Protein AF-A0A1F8ZXM0-F1 (afdb_monomer_lite)

Sequence (71 aa):
MGKPREKEERVNLDGMKTIIDQLEQLLIELKGLGGEMPVIEKNVKAMMSFIHVLKFGVSDVAEVAKSENFS

pLDDT: mean 85.94, std 16.29, range [43.88, 98.25]

Structure (mmCIF, N/CA/C/O backbone):
data_AF-A0A1F8ZXM0-F1
#
_entry.id   AF-A0A1F8ZXM0-F1
#
loop_
_atom_site.group_PDB
_atom_site.id
_atom_site.type_symbol
_atom_site.label_atom_id
_atom_site.label_alt_id
_atom_site.label_comp_id
_atom_site.label_asym_id
_atom_site.label_entity_id
_atom_site.label_seq_id
_atom_site.pdbx_PDB_ins_code
_atom_site.Cartn_x
_atom_site.Cartn_y
_atom_site.Cartn_z
_atom_site.occupancy
_atom_site.B_iso_or_equiv
_atom_site.auth_seq_id
_atom_site.auth_comp_id
_atom_site.auth_asym_id
_atom_site.auth_atom_id
_atom_site.pdbx_PDB_model_num
ATOM 1 N N . MET A 1 1 ? 3.411 1.945 -46.944 1.00 43.88 1 MET A N 1
ATOM 2 C CA . MET A 1 1 ? 2.493 1.916 -45.785 1.00 43.88 1 MET A CA 1
ATOM 3 C C . MET A 1 1 ? 3.242 1.283 -44.624 1.00 43.88 1 MET A C 1
ATOM 5 O O . MET A 1 1 ? 3.518 0.092 -44.678 1.00 43.88 1 MET A O 1
ATOM 9 N N . GLY A 1 2 ? 3.692 2.078 -43.652 1.00 52.75 2 GLY A N 1
ATOM 10 C CA . GLY A 1 2 ? 4.364 1.547 -42.463 1.00 52.75 2 GLY A CA 1
ATOM 11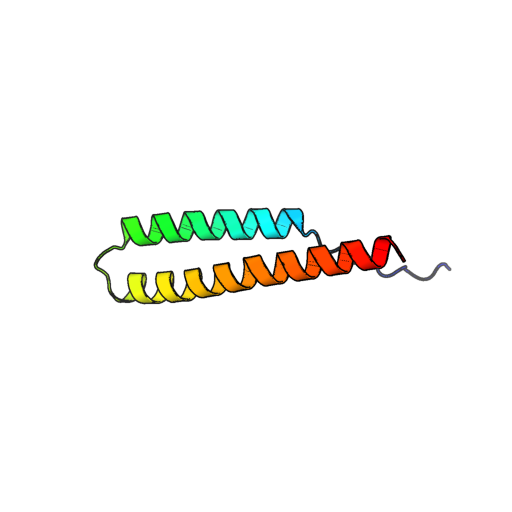 C C . GLY A 1 2 ? 3.322 1.001 -41.492 1.00 52.75 2 GLY A C 1
ATOM 12 O O . GLY A 1 2 ? 2.355 1.702 -41.204 1.00 52.75 2 GLY A O 1
ATOM 13 N N . LYS A 1 3 ? 3.492 -0.240 -41.020 1.00 54.25 3 LYS A N 1
ATOM 14 C CA . LYS A 1 3 ? 2.678 -0.793 -39.927 1.00 54.25 3 LYS A CA 1
ATOM 15 C C . LYS A 1 3 ? 2.691 0.184 -38.737 1.00 54.25 3 LYS A C 1
ATOM 17 O O . LYS A 1 3 ? 3.765 0.715 -38.432 1.00 54.25 3 LYS A O 1
ATOM 22 N N . PRO A 1 4 ? 1.559 0.404 -38.044 1.00 49.78 4 PRO A N 1
ATOM 23 C CA . PRO A 1 4 ? 1.596 1.089 -36.766 1.00 49.78 4 PRO A CA 1
ATOM 24 C C . PRO A 1 4 ? 2.391 0.196 -35.814 1.00 49.78 4 PRO A C 1
ATOM 26 O O . PRO A 1 4 ? 2.010 -0.945 -35.569 1.00 49.78 4 PRO A O 1
ATOM 29 N N . ARG A 1 5 ? 3.540 0.687 -35.343 1.00 54.81 5 ARG A N 1
ATOM 30 C CA . ARG A 1 5 ? 4.217 0.079 -34.200 1.00 54.81 5 ARG A CA 1
ATOM 31 C C . ARG A 1 5 ? 3.273 0.271 -33.022 1.00 54.81 5 ARG A C 1
ATOM 33 O O . ARG A 1 5 ? 2.978 1.415 -32.672 1.00 54.81 5 ARG A O 1
ATOM 40 N N . GLU A 1 6 ? 2.755 -0.830 -32.494 1.00 52.44 6 GLU A N 1
ATOM 41 C CA . GLU A 1 6 ? 2.136 -0.874 -31.175 1.00 52.44 6 GLU A CA 1
ATOM 42 C C . GLU A 1 6 ? 3.073 -0.104 -30.241 1.00 52.44 6 GLU A C 1
ATOM 44 O O . GLU A 1 6 ? 4.262 -0.411 -30.147 1.00 52.44 6 GLU A O 1
ATOM 49 N N . LYS A 1 7 ? 2.594 1.010 -29.679 1.00 51.31 7 LYS A N 1
ATOM 50 C CA . LYS A 1 7 ? 3.355 1.725 -28.661 1.00 51.31 7 LYS A CA 1
ATOM 51 C C . LYS A 1 7 ? 3.470 0.746 -27.503 1.00 51.31 7 LYS A C 1
ATOM 53 O O . LYS A 1 7 ? 2.475 0.527 -26.826 1.00 51.31 7 LYS A O 1
ATOM 58 N N . GLU A 1 8 ? 4.641 0.146 -27.313 1.00 52.38 8 GLU A N 1
ATOM 59 C CA . GLU A 1 8 ? 4.980 -0.520 -26.059 1.00 52.38 8 GLU A CA 1
ATOM 60 C C . GLU A 1 8 ? 4.653 0.468 -24.936 1.00 52.38 8 GLU A C 1
ATOM 62 O O . GLU A 1 8 ? 5.295 1.518 -24.811 1.00 52.38 8 GLU A O 1
ATOM 67 N N . GLU A 1 9 ? 3.599 0.186 -24.170 1.00 57.16 9 GLU A N 1
ATOM 68 C CA . GLU A 1 9 ? 3.344 0.877 -22.917 1.00 57.16 9 GLU A CA 1
ATOM 69 C C . GLU A 1 9 ? 4.520 0.557 -22.004 1.00 57.16 9 GLU A C 1
ATOM 71 O O . GLU A 1 9 ? 4.575 -0.478 -21.344 1.00 57.16 9 GLU A O 1
ATOM 76 N N . ARG A 1 10 ? 5.522 1.437 -22.008 1.00 65.38 10 ARG A N 1
ATOM 77 C CA . ARG A 1 10 ? 6.604 1.366 -21.036 1.00 65.38 10 ARG A CA 1
ATOM 78 C C . ARG A 1 10 ? 5.975 1.512 -19.660 1.00 65.38 10 ARG A C 1
ATOM 80 O O . ARG A 1 10 ? 5.375 2.544 -19.359 1.00 65.38 10 ARG A O 1
ATOM 87 N N . VAL A 1 11 ? 6.115 0.477 -18.840 1.00 72.06 11 VAL A N 1
ATOM 88 C CA . VAL A 1 11 ? 5.624 0.477 -17.463 1.00 72.06 11 VAL A CA 1
ATOM 89 C C . VAL A 1 11 ? 6.307 1.621 -16.707 1.00 72.06 11 VAL A C 1
ATOM 91 O O . VAL A 1 11 ? 7.522 1.617 -16.512 1.00 72.06 11 VAL A O 1
ATOM 94 N N . ASN A 1 12 ? 5.533 2.628 -16.295 1.00 86.50 12 ASN A N 1
ATOM 95 C CA . ASN A 1 12 ? 6.033 3.755 -15.507 1.00 86.50 12 ASN A CA 1
ATOM 96 C C . ASN A 1 12 ? 6.109 3.372 -14.020 1.00 86.50 12 ASN A C 1
ATOM 98 O O . ASN A 1 12 ? 5.222 3.701 -13.230 1.00 86.50 12 ASN A O 1
ATOM 102 N N . LEU A 1 13 ? 7.176 2.665 -13.645 1.00 89.31 13 LEU A N 1
ATOM 103 C CA . LEU A 1 13 ? 7.363 2.138 -12.290 1.00 89.31 13 LEU A CA 1
ATOM 104 C C . LEU A 1 13 ? 7.488 3.234 -11.224 1.00 89.31 13 LEU A C 1
ATOM 106 O O . LEU A 1 13 ? 6.972 3.070 -10.121 1.00 89.31 13 LEU A O 1
ATOM 110 N N . ASP A 1 14 ? 8.117 4.366 -11.539 1.00 89.06 14 ASP A N 1
ATOM 111 C CA . ASP A 1 14 ? 8.273 5.474 -10.586 1.00 89.06 14 ASP A CA 1
ATOM 112 C C . ASP A 1 14 ? 6.945 6.204 -10.342 1.00 89.06 14 ASP A C 1
ATOM 114 O O . ASP A 1 14 ? 6.627 6.578 -9.208 1.00 89.06 14 ASP A O 1
ATOM 118 N N . GLY A 1 15 ? 6.119 6.330 -11.386 1.00 92.75 15 GLY A N 1
ATOM 119 C CA . GLY A 1 15 ? 4.744 6.802 -11.252 1.00 92.75 15 GLY A CA 1
ATOM 120 C C . GLY A 1 15 ? 3.907 5.870 -10.375 1.00 92.75 15 GLY A C 1
ATOM 121 O O . GLY A 1 15 ? 3.201 6.336 -9.484 1.00 92.75 15 GLY A O 1
ATOM 122 N N . MET A 1 16 ? 4.040 4.553 -10.560 1.00 93.50 16 MET A N 1
ATOM 123 C CA . MET A 1 16 ? 3.342 3.563 -9.731 1.00 93.50 16 MET A CA 1
ATOM 124 C C . MET A 1 16 ? 3.770 3.631 -8.262 1.00 93.50 16 MET A C 1
ATOM 126 O O . MET A 1 16 ? 2.901 3.651 -7.393 1.00 93.50 16 MET A O 1
ATOM 130 N N . LYS A 1 17 ? 5.075 3.727 -7.969 1.00 94.19 17 LYS A N 1
ATOM 131 C CA . LYS A 1 17 ? 5.579 3.904 -6.592 1.00 94.19 17 LYS A CA 1
ATOM 132 C C . LYS A 1 17 ? 4.983 5.143 -5.933 1.00 94.19 17 LYS A C 1
ATOM 134 O O . LYS A 1 17 ? 4.439 5.049 -4.840 1.00 94.19 17 LYS A O 1
ATOM 139 N N . THR A 1 18 ? 5.013 6.270 -6.644 1.00 95.81 18 THR A N 1
ATOM 140 C CA . THR A 1 18 ? 4.466 7.540 -6.152 1.00 95.81 18 THR A CA 1
ATOM 141 C C . THR A 1 18 ? 2.983 7.415 -5.796 1.00 95.81 18 THR A C 1
ATOM 143 O O . THR A 1 18 ? 2.563 7.863 -4.732 1.00 95.81 18 THR A O 1
ATOM 146 N N . ILE A 1 19 ? 2.187 6.773 -6.657 1.00 96.62 19 ILE A N 1
ATOM 147 C CA . ILE A 1 19 ? 0.754 6.557 -6.411 1.00 96.62 19 ILE A CA 1
ATOM 148 C C . ILE A 1 19 ? 0.535 5.644 -5.199 1.00 96.62 19 ILE A C 1
ATOM 150 O O . ILE A 1 19 ? -0.329 5.923 -4.372 1.00 96.62 19 ILE A O 1
ATOM 154 N N . ILE A 1 20 ? 1.313 4.566 -5.070 1.00 97.19 20 ILE A N 1
ATOM 155 C CA . ILE A 1 20 ? 1.212 3.639 -3.936 1.00 97.19 20 ILE A CA 1
ATOM 156 C C . ILE A 1 20 ? 1.516 4.357 -2.613 1.00 97.19 20 ILE A C 1
ATOM 158 O O . ILE A 1 20 ? 0.779 4.178 -1.643 1.00 97.19 20 ILE A O 1
ATOM 162 N N . ASP A 1 21 ? 2.549 5.200 -2.580 1.00 97.25 21 ASP A N 1
ATOM 163 C CA . ASP A 1 21 ? 2.909 5.972 -1.387 1.00 97.25 21 ASP A CA 1
ATOM 164 C C . ASP A 1 21 ? 1.834 7.014 -1.036 1.00 97.25 21 ASP A C 1
ATOM 166 O O . ASP A 1 21 ? 1.479 7.176 0.132 1.00 97.25 21 ASP A O 1
ATOM 170 N N . GLN A 1 22 ? 1.246 7.679 -2.037 1.00 98.06 22 GLN A N 1
ATOM 171 C CA . GLN A 1 22 ? 0.120 8.597 -1.826 1.00 98.06 22 GLN A CA 1
ATOM 172 C C . GLN A 1 22 ? -1.111 7.878 -1.261 1.00 98.06 22 GLN A C 1
ATOM 174 O O . GLN A 1 22 ? -1.741 8.380 -0.330 1.00 98.06 22 GLN A O 1
ATOM 179 N N . LEU A 1 23 ? -1.444 6.694 -1.784 1.00 98.00 23 LEU A N 1
ATOM 180 C CA . LEU A 1 23 ? -2.545 5.882 -1.262 1.00 98.00 23 LEU A CA 1
ATOM 181 C C . LEU A 1 23 ? -2.303 5.475 0.194 1.00 98.00 23 LEU A C 1
ATOM 183 O O . LEU A 1 23 ? -3.237 5.485 0.990 1.00 98.00 23 LEU A O 1
ATOM 187 N N . GLU A 1 24 ? -1.064 5.151 0.563 1.00 98.12 24 GLU A N 1
ATOM 188 C CA . GLU A 1 24 ? -0.724 4.789 1.940 1.00 98.12 24 GLU A CA 1
ATOM 189 C C . GLU A 1 24 ? -0.966 5.953 2.900 1.00 98.12 24 GLU A C 1
ATOM 191 O O . GLU A 1 24 ? -1.593 5.764 3.943 1.00 98.12 24 GLU A O 1
ATOM 196 N N . GLN A 1 25 ? -0.549 7.164 2.522 1.00 98.25 25 GLN A N 1
ATOM 197 C CA . GLN A 1 25 ? -0.805 8.361 3.324 1.00 98.25 25 GLN A CA 1
ATOM 198 C C . GLN A 1 25 ? -2.303 8.638 3.474 1.00 98.25 25 GLN A C 1
ATOM 200 O O . GLN A 1 25 ? -2.780 8.839 4.590 1.00 98.25 25 GLN A O 1
ATOM 205 N N . LEU A 1 26 ? -3.073 8.536 2.387 1.00 98.06 26 LEU A N 1
ATOM 206 C CA . LEU A 1 26 ? -4.527 8.715 2.438 1.00 98.06 26 LEU A CA 1
ATOM 207 C C . LEU A 1 26 ? -5.212 7.686 3.350 1.00 98.06 26 LEU A C 1
ATOM 209 O O . LEU A 1 26 ? -6.177 8.017 4.038 1.00 98.06 26 LEU A O 1
ATOM 213 N N . LEU A 1 27 ? -4.724 6.443 3.401 1.00 96.88 27 LEU A N 1
ATOM 214 C CA . LEU A 1 27 ? -5.254 5.433 4.323 1.00 96.88 27 LEU A CA 1
ATOM 215 C C . LEU A 1 27 ? -4.892 5.714 5.781 1.00 96.88 27 LEU A C 1
ATOM 217 O O . LEU A 1 27 ? -5.708 5.439 6.663 1.00 96.88 27 LEU A O 1
ATOM 221 N N . ILE A 1 28 ? -3.700 6.254 6.047 1.00 96.75 28 ILE A N 1
ATOM 222 C CA . ILE A 1 28 ? -3.299 6.697 7.388 1.00 96.75 28 ILE A CA 1
ATOM 223 C C . ILE A 1 28 ? -4.210 7.839 7.851 1.00 96.75 28 ILE A C 1
ATOM 225 O O . ILE A 1 28 ? -4.731 7.787 8.967 1.00 96.75 28 ILE A O 1
ATOM 229 N N . GLU A 1 29 ? -4.468 8.820 6.986 1.00 97.19 29 GLU A N 1
ATOM 230 C CA . GLU A 1 29 ? -5.397 9.919 7.262 1.00 97.19 29 GLU A CA 1
ATOM 231 C C . GLU A 1 29 ? -6.822 9.406 7.495 1.00 97.19 29 GLU A C 1
ATOM 233 O O . GLU A 1 29 ? -7.440 9.739 8.507 1.00 97.19 29 GLU A O 1
ATOM 238 N N . LEU A 1 30 ? -7.326 8.525 6.623 1.00 95.56 30 LEU A N 1
ATOM 239 C CA . LEU A 1 30 ? -8.653 7.918 6.765 1.00 95.56 30 LEU A CA 1
ATOM 240 C C . LEU A 1 30 ? -8.790 7.148 8.083 1.00 95.56 30 LEU A C 1
ATOM 242 O O . LEU A 1 30 ? -9.833 7.218 8.733 1.00 95.56 30 LEU A O 1
ATOM 246 N N . LYS A 1 31 ? -7.735 6.444 8.504 1.00 95.12 31 LYS A N 1
ATOM 247 C CA . LYS A 1 31 ? -7.693 5.763 9.801 1.00 95.12 31 LYS A CA 1
ATOM 248 C C . LYS A 1 31 ? -7.800 6.744 10.965 1.00 95.12 31 LYS A C 1
ATOM 250 O O . LYS A 1 31 ? -8.475 6.440 11.941 1.00 95.12 31 LYS A O 1
ATOM 255 N N . GLY A 1 32 ? -7.118 7.885 10.874 1.00 95.06 32 GLY A N 1
ATOM 256 C CA . GLY A 1 32 ? -7.154 8.928 11.897 1.00 95.06 32 GLY A CA 1
ATOM 257 C C . GLY A 1 32 ? -8.517 9.616 11.986 1.00 95.06 32 GLY A C 1
ATOM 258 O O . GLY A 1 32 ? -9.012 9.846 13.083 1.00 95.06 32 GLY A O 1
ATOM 259 N N . LEU A 1 33 ? -9.144 9.898 10.841 1.00 95.50 33 LEU A N 1
ATOM 260 C CA . LEU A 1 33 ? -10.451 10.561 10.766 1.00 95.50 33 LEU A CA 1
ATOM 261 C C . LEU A 1 33 ? -11.614 9.649 11.169 1.00 95.50 33 LEU A C 1
ATOM 263 O O . LEU A 1 33 ? -12.591 10.113 11.748 1.00 95.50 33 LEU A O 1
ATOM 267 N N . GLY A 1 34 ? -11.526 8.366 10.824 1.00 91.25 34 GLY A N 1
ATOM 268 C CA . GLY A 1 34 ? -12.579 7.374 11.026 1.00 91.25 34 GLY A CA 1
ATOM 269 C C . GLY A 1 34 ? -12.269 6.331 12.096 1.00 91.25 34 GLY A C 1
ATOM 270 O O . GLY A 1 34 ? -12.818 5.229 12.040 1.00 91.25 34 GLY A O 1
ATOM 271 N N . GLY A 1 35 ? -11.358 6.636 13.023 1.00 85.50 35 GLY A N 1
ATOM 272 C CA . GLY A 1 35 ? -11.035 5.757 14.145 1.00 85.50 35 GLY A CA 1
ATOM 273 C C . GLY A 1 35 ? -12.286 5.395 14.947 1.00 85.50 35 GLY A C 1
ATOM 274 O O . GLY A 1 35 ? -13.225 6.185 15.018 1.00 85.50 35 GLY A O 1
ATOM 275 N N . GLU A 1 36 ? -12.320 4.185 15.512 1.00 88.19 36 GLU A N 1
ATOM 276 C CA . GLU A 1 36 ? -13.454 3.648 16.283 1.00 88.19 36 GLU A CA 1
ATOM 277 C C . GLU A 1 36 ? -14.708 3.313 15.455 1.00 88.19 36 GLU A C 1
ATOM 279 O O . GLU A 1 36 ? -15.667 2.752 15.986 1.00 88.19 36 GLU A O 1
ATOM 284 N N . MET A 1 37 ? -14.707 3.569 14.139 1.00 96.56 37 MET A N 1
ATOM 285 C CA . MET A 1 37 ? -15.740 3.081 13.223 1.00 96.56 37 MET A CA 1
ATOM 286 C C . MET A 1 37 ? -15.321 1.715 12.649 1.00 96.56 37 MET A C 1
ATOM 288 O O . MET A 1 37 ? -14.461 1.666 11.762 1.00 96.56 37 MET A O 1
ATOM 292 N N . PRO A 1 38 ? -15.954 0.588 13.043 1.00 94.31 38 PRO A N 1
ATOM 293 C CA . PRO A 1 38 ? -15.467 -0.752 12.686 1.00 94.31 38 PRO A CA 1
ATOM 294 C C . PRO A 1 38 ? -15.374 -1.009 11.176 1.00 94.31 38 PRO A C 1
ATOM 296 O O . PRO A 1 38 ? -14.503 -1.744 10.706 1.00 94.31 38 PRO A O 1
ATOM 299 N N . VAL A 1 39 ? -16.269 -0.395 10.393 1.00 95.19 39 VAL A N 1
ATOM 300 C CA . VAL A 1 39 ? -16.256 -0.488 8.926 1.00 95.19 39 VAL A CA 1
ATOM 301 C C . VAL A 1 39 ? -15.026 0.190 8.320 1.00 95.19 39 VAL A C 1
ATOM 303 O O . VAL A 1 39 ? -14.430 -0.350 7.388 1.00 95.19 39 VAL A O 1
ATOM 306 N N . ILE A 1 40 ? -14.610 1.333 8.872 1.00 95.69 40 ILE A N 1
ATOM 307 C CA . ILE A 1 40 ? -13.430 2.062 8.408 1.00 95.69 40 ILE A CA 1
ATOM 308 C C . ILE A 1 40 ? -12.179 1.287 8.804 1.00 95.69 40 ILE A C 1
ATOM 310 O O . ILE A 1 40 ? -11.343 1.020 7.947 1.00 95.69 40 ILE A O 1
ATOM 314 N N . GLU A 1 41 ? -12.084 0.823 10.050 1.00 95.00 41 GLU A N 1
ATOM 315 C CA . GLU A 1 41 ? -10.930 0.051 10.522 1.00 95.00 41 GLU A CA 1
ATOM 316 C C . GLU A 1 41 ? -10.698 -1.222 9.702 1.00 95.00 41 GLU A C 1
ATOM 318 O O . GLU A 1 41 ? -9.567 -1.509 9.295 1.00 95.00 41 GLU A O 1
ATOM 323 N N . LYS A 1 42 ? -11.768 -1.975 9.409 1.00 95.94 42 LYS A N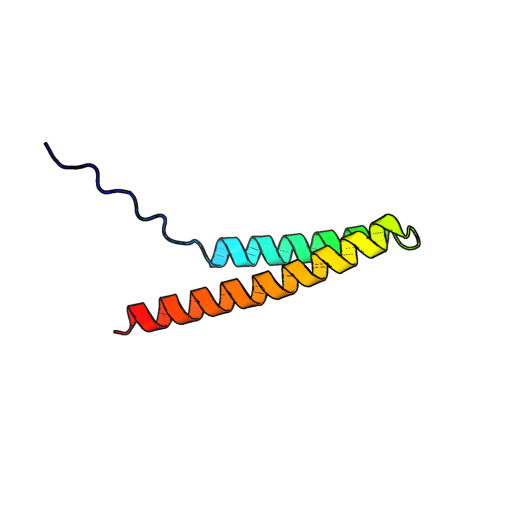 1
ATOM 324 C CA . LYS A 1 42 ? -11.682 -3.192 8.594 1.00 95.94 42 LYS A CA 1
ATOM 325 C C . LYS A 1 42 ? -11.212 -2.885 7.172 1.00 95.94 42 LYS A C 1
ATOM 327 O O . LYS A 1 42 ? -10.345 -3.593 6.656 1.00 95.94 42 LYS A O 1
ATOM 332 N N . ASN A 1 43 ? -11.764 -1.844 6.551 1.00 96.56 43 ASN A N 1
ATOM 333 C CA . ASN A 1 43 ? -11.428 -1.479 5.178 1.00 96.56 43 ASN A CA 1
ATOM 334 C C . ASN A 1 43 ? -10.009 -0.917 5.075 1.00 96.56 43 ASN A C 1
ATOM 336 O O . ASN A 1 43 ? -9.242 -1.381 4.236 1.00 96.56 43 ASN A O 1
ATOM 340 N N . VAL A 1 44 ? -9.623 -0.005 5.972 1.00 97.06 44 VAL A N 1
ATOM 341 C CA . VAL A 1 44 ? -8.254 0.521 6.056 1.00 97.06 44 VAL A CA 1
ATOM 342 C C . VAL A 1 44 ? -7.263 -0.622 6.242 1.00 97.06 44 VAL A C 1
ATOM 344 O O . VAL A 1 44 ? -6.269 -0.682 5.528 1.00 97.06 44 VAL A O 1
ATOM 347 N N . LYS A 1 45 ? -7.533 -1.574 7.145 1.00 95.94 45 LYS A N 1
ATOM 348 C CA . LYS A 1 45 ? -6.648 -2.729 7.352 1.00 95.94 45 LYS A CA 1
ATOM 349 C C . LYS A 1 45 ? -6.466 -3.550 6.073 1.00 95.94 45 LYS A C 1
ATOM 351 O O . LYS A 1 45 ? -5.334 -3.872 5.724 1.00 95.94 45 LYS A O 1
ATOM 356 N N . ALA A 1 46 ? -7.556 -3.871 5.376 1.00 97.56 46 ALA A N 1
ATOM 357 C CA . ALA A 1 46 ? -7.492 -4.623 4.124 1.00 97.56 46 ALA A CA 1
ATOM 358 C C . ALA A 1 46 ? -6.722 -3.859 3.035 1.00 97.56 46 ALA A C 1
ATOM 360 O O . ALA A 1 46 ? -5.864 -4.430 2.365 1.00 97.56 46 ALA A O 1
ATOM 361 N N . MET A 1 47 ? -6.980 -2.558 2.892 1.00 97.81 47 MET A N 1
ATOM 362 C CA . MET A 1 47 ? -6.303 -1.709 1.912 1.00 97.81 47 MET A CA 1
ATOM 363 C C . MET A 1 47 ? -4.808 -1.549 2.222 1.00 97.81 47 MET A C 1
ATOM 365 O O . MET A 1 47 ? -3.993 -1.647 1.310 1.00 97.81 47 MET A O 1
ATOM 369 N N . MET A 1 48 ? -4.422 -1.416 3.494 1.00 97.31 48 MET A N 1
ATOM 370 C CA . MET A 1 48 ? -3.012 -1.395 3.905 1.00 97.31 48 MET A CA 1
ATOM 371 C C . MET A 1 48 ? -2.297 -2.710 3.563 1.00 97.31 48 MET A C 1
ATOM 373 O O . MET A 1 48 ? -1.153 -2.690 3.111 1.00 97.31 48 MET A O 1
ATOM 377 N N . SER A 1 49 ? -2.968 -3.860 3.712 1.00 97.62 49 SER A N 1
ATOM 378 C CA . SER A 1 49 ? -2.421 -5.143 3.251 1.00 97.62 49 SER A CA 1
ATOM 379 C C . SER A 1 49 ? -2.224 -5.178 1.733 1.00 97.62 49 SER A C 1
ATOM 381 O O . SER A 1 49 ? -1.194 -5.664 1.272 1.00 97.62 49 SER A O 1
ATOM 383 N N . PHE A 1 50 ? -3.156 -4.630 0.948 1.00 97.56 50 PHE A N 1
ATOM 384 C CA . PHE A 1 50 ? -2.985 -4.533 -0.505 1.00 97.56 50 PHE A CA 1
ATOM 385 C C . PHE A 1 50 ? -1.832 -3.607 -0.901 1.00 97.56 50 PHE A C 1
ATOM 387 O O . PHE A 1 50 ? -1.040 -3.978 -1.762 1.00 97.56 50 PHE A O 1
ATOM 394 N N . ILE A 1 51 ? -1.687 -2.448 -0.251 1.00 97.75 51 ILE A N 1
ATOM 395 C CA . ILE A 1 51 ? -0.555 -1.536 -0.481 1.00 97.75 51 ILE A CA 1
ATOM 396 C C . ILE A 1 51 ? 0.775 -2.248 -0.261 1.00 97.75 51 ILE A C 1
ATOM 398 O O . ILE A 1 51 ? 1.682 -2.118 -1.079 1.00 97.75 51 ILE A O 1
ATOM 402 N N . HIS A 1 52 ? 0.884 -3.040 0.804 1.00 96.44 52 HIS A N 1
ATOM 403 C CA . HIS A 1 52 ? 2.092 -3.807 1.082 1.00 96.44 52 HIS A CA 1
ATOM 404 C C . HIS A 1 52 ? 2.446 -4.763 -0.066 1.00 96.44 52 HIS A C 1
ATOM 406 O O . HIS A 1 52 ? 3.585 -4.776 -0.528 1.00 96.44 52 HIS A O 1
ATOM 412 N N . VAL A 1 53 ? 1.457 -5.501 -0.582 1.00 97.25 53 VAL A N 1
ATOM 413 C CA . VAL A 1 53 ? 1.641 -6.392 -1.739 1.00 97.25 53 VAL A CA 1
ATOM 41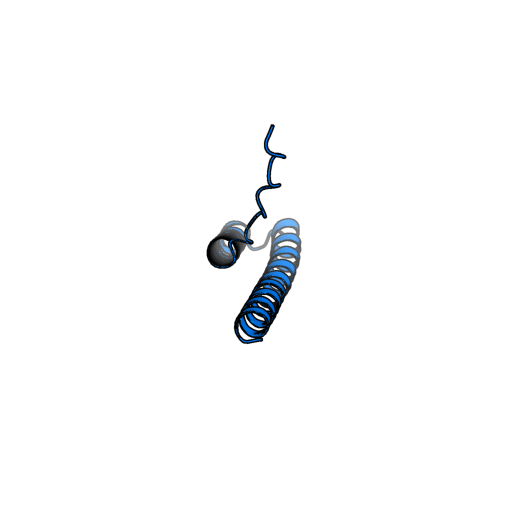4 C C . VAL A 1 53 ? 2.048 -5.606 -2.987 1.00 97.25 53 VAL A C 1
ATOM 416 O O . VAL A 1 53 ? 2.952 -6.026 -3.704 1.00 97.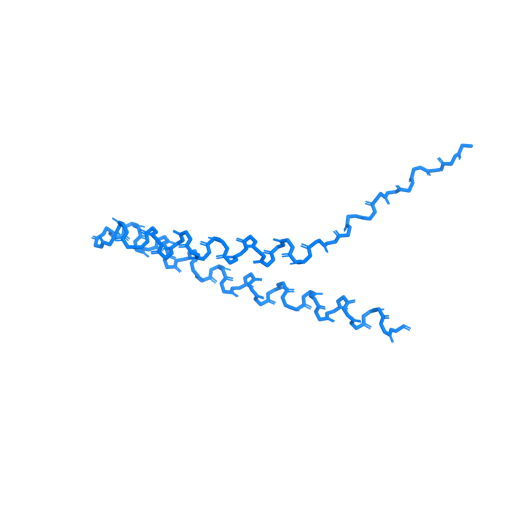25 53 VAL A O 1
ATOM 419 N N . LEU A 1 54 ? 1.433 -4.447 -3.238 1.00 96.38 54 LEU A N 1
ATOM 420 C CA . LEU A 1 54 ? 1.764 -3.605 -4.390 1.00 96.38 54 LEU A CA 1
ATOM 421 C C . LEU A 1 54 ? 3.196 -3.058 -4.321 1.00 96.38 54 LEU A C 1
ATOM 423 O O . LEU A 1 54 ? 3.885 -3.049 -5.340 1.00 96.38 54 LEU A O 1
ATOM 427 N N . LYS A 1 55 ? 3.669 -2.647 -3.137 1.00 95.69 55 LYS A N 1
ATOM 428 C CA . LYS A 1 55 ? 5.058 -2.196 -2.942 1.00 95.69 55 LYS A CA 1
ATOM 429 C C . LYS A 1 55 ? 6.064 -3.290 -3.297 1.00 95.69 55 LYS A C 1
ATOM 431 O O . LYS A 1 55 ? 7.059 -3.000 -3.965 1.00 95.69 55 LYS A O 1
ATOM 436 N N . PHE A 1 56 ? 5.790 -4.534 -2.900 1.00 94.81 56 PHE A N 1
ATOM 437 C CA . PHE A 1 56 ? 6.618 -5.674 -3.294 1.00 94.81 56 PHE A CA 1
ATOM 438 C C . PHE A 1 56 ? 6.539 -5.945 -4.791 1.00 94.81 56 PHE A C 1
ATOM 440 O O . PHE A 1 56 ? 7.568 -5.912 -5.453 1.00 94.81 56 PHE A O 1
ATOM 447 N N . GLY A 1 57 ? 5.335 -6.081 -5.352 1.00 94.25 57 GLY A N 1
ATOM 448 C CA . GLY A 1 57 ? 5.175 -6.381 -6.775 1.00 94.25 57 GLY A CA 1
ATOM 449 C C . GLY A 1 57 ? 5.839 -5.347 -7.693 1.00 94.25 57 GLY A C 1
ATOM 450 O O . GLY A 1 57 ? 6.484 -5.713 -8.670 1.00 94.25 57 GLY A O 1
ATOM 451 N N . VAL A 1 58 ? 5.757 -4.051 -7.369 1.00 93.06 58 VAL A N 1
ATOM 452 C CA . VAL A 1 58 ? 6.456 -3.002 -8.138 1.00 93.06 58 VAL A CA 1
ATOM 453 C C . VAL A 1 58 ? 7.976 -3.087 -7.981 1.00 93.06 58 VAL A C 1
ATOM 455 O O . VAL A 1 58 ? 8.702 -2.779 -8.927 1.00 93.06 58 VAL A O 1
ATOM 458 N N . SER A 1 59 ? 8.467 -3.500 -6.813 1.00 90.31 59 SER A N 1
ATOM 459 C CA . SER A 1 59 ? 9.900 -3.722 -6.589 1.00 90.31 59 SER A CA 1
ATOM 460 C C . SER A 1 59 ? 10.407 -4.914 -7.403 1.00 90.31 59 SER A C 1
ATOM 462 O O . SER A 1 59 ? 11.419 -4.771 -8.086 1.00 90.31 59 SER A O 1
ATOM 464 N N . ASP A 1 60 ? 9.658 -6.018 -7.426 1.00 92.50 60 ASP A N 1
ATOM 465 C CA . ASP A 1 60 ? 9.984 -7.222 -8.199 1.00 92.50 60 ASP A CA 1
ATOM 466 C C . ASP A 1 60 ? 10.023 -6.920 -9.703 1.00 92.50 60 ASP A C 1
ATOM 468 O O . ASP A 1 60 ? 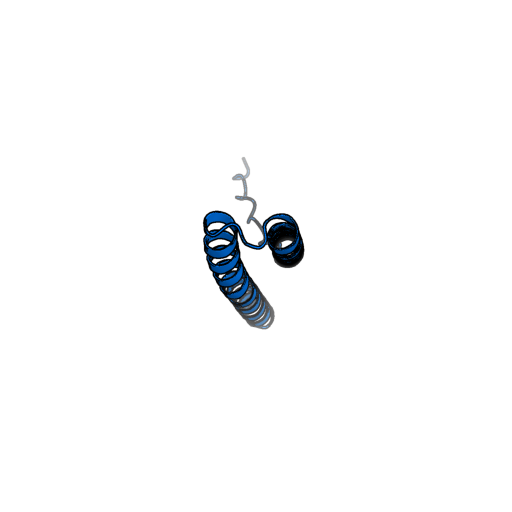10.986 -7.249 -10.394 1.00 92.50 60 ASP A O 1
ATOM 472 N N . VAL A 1 61 ? 9.012 -6.209 -10.220 1.00 89.94 61 VAL A N 1
ATOM 473 C CA . VAL A 1 61 ? 8.991 -5.788 -11.631 1.00 89.94 61 VAL A CA 1
ATOM 474 C C . VAL A 1 61 ? 10.166 -4.858 -11.943 1.00 89.94 61 VAL A C 1
ATOM 476 O O . VAL A 1 61 ? 10.776 -4.972 -13.005 1.00 89.94 61 VAL A O 1
ATOM 479 N N . ALA A 1 62 ? 10.528 -3.955 -11.026 1.00 87.75 62 ALA A N 1
ATOM 480 C CA . ALA A 1 62 ? 11.687 -3.084 -11.203 1.00 87.75 62 ALA A CA 1
ATOM 481 C C . ALA A 1 62 ? 13.017 -3.849 -11.207 1.00 87.75 62 ALA A C 1
ATOM 483 O O . ALA A 1 62 ? 13.958 -3.417 -11.872 1.00 87.75 62 ALA A O 1
ATOM 484 N N . GLU A 1 63 ? 13.119 -4.949 -10.465 1.00 88.81 63 GLU A N 1
ATOM 485 C CA . GLU A 1 63 ? 14.298 -5.812 -10.453 1.00 88.81 63 GLU A CA 1
ATOM 486 C C . GLU A 1 63 ? 14.432 -6.593 -11.763 1.00 88.81 63 GLU A C 1
ATOM 488 O O . GLU A 1 63 ? 15.494 -6.547 -12.386 1.00 88.81 63 GLU A O 1
ATOM 493 N N . VAL A 1 64 ? 13.346 -7.211 -12.238 1.00 87.94 64 VAL A N 1
ATOM 494 C CA . VAL A 1 64 ? 13.321 -7.923 -13.529 1.00 87.94 64 VAL A CA 1
ATOM 495 C C . VAL A 1 64 ? 13.620 -6.972 -14.689 1.00 87.94 64 VAL A C 1
ATOM 497 O O . VAL A 1 64 ? 14.481 -7.247 -15.519 1.00 87.94 64 VAL A O 1
ATOM 500 N N . ALA A 1 65 ? 13.001 -5.790 -14.710 1.00 82.88 65 ALA A N 1
ATOM 501 C CA . ALA A 1 65 ? 13.269 -4.798 -15.750 1.00 82.88 65 ALA A CA 1
ATOM 502 C C . ALA A 1 65 ? 14.733 -4.317 -15.752 1.00 82.88 65 ALA A C 1
ATOM 504 O O . ALA A 1 65 ? 15.258 -3.913 -16.790 1.00 82.88 65 ALA A O 1
ATOM 505 N N . LYS A 1 66 ? 15.416 -4.330 -14.599 1.00 81.06 66 LYS A N 1
ATOM 506 C CA . LYS A 1 66 ? 16.856 -4.054 -14.547 1.00 81.06 66 LYS A CA 1
ATOM 507 C C . LYS A 1 66 ? 17.652 -5.228 -15.105 1.00 81.06 66 LYS A C 1
ATOM 509 O O . LYS A 1 66 ? 18.524 -4.983 -15.928 1.00 81.06 66 LYS A O 1
ATOM 514 N N . SER A 1 67 ? 17.369 -6.465 -14.696 1.00 79.75 67 SER A N 1
ATOM 515 C CA . SER A 1 67 ? 18.136 -7.639 -15.140 1.00 79.75 67 SER A CA 1
ATOM 516 C C . SER A 1 67 ? 18.045 -7.878 -16.652 1.00 79.75 67 SER A C 1
ATOM 518 O O . SER A 1 67 ? 19.056 -8.202 -17.276 1.00 79.75 67 SER A O 1
ATOM 520 N N . GLU A 1 68 ? 16.884 -7.623 -17.261 1.00 74.75 68 GLU A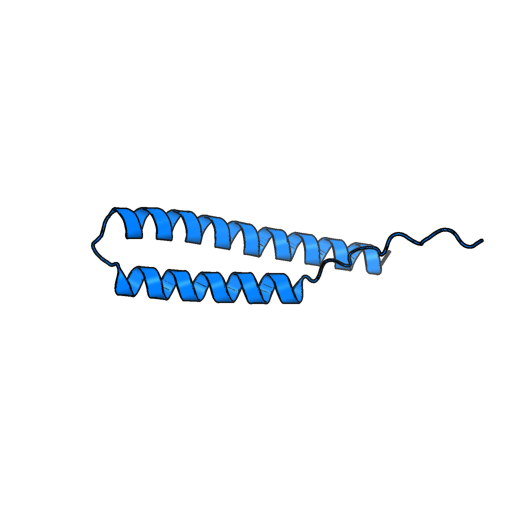 N 1
ATOM 521 C CA . GLU A 1 68 ? 16.687 -7.716 -18.714 1.00 74.75 68 GLU A CA 1
ATOM 522 C C . GLU A 1 68 ? 17.455 -6.642 -19.502 1.00 74.75 68 GLU A C 1
ATOM 524 O O . GLU A 1 68 ? 17.860 -6.890 -20.630 1.00 74.75 68 GLU A O 1
ATOM 529 N N . ASN A 1 69 ? 17.716 -5.467 -18.916 1.00 62.22 69 ASN A N 1
ATOM 530 C CA . ASN A 1 69 ? 18.490 -4.398 -19.564 1.00 62.22 69 ASN A CA 1
ATOM 531 C C . ASN A 1 69 ? 20.020 -4.579 -19.455 1.00 62.22 69 ASN A C 1
ATOM 533 O O . ASN A 1 69 ? 20.765 -3.818 -20.073 1.00 62.22 69 ASN A O 1
ATOM 537 N N . PHE A 1 70 ? 20.496 -5.546 -18.661 1.00 54.56 70 PHE A N 1
ATOM 538 C CA . PHE A 1 70 ? 21.918 -5.906 -18.527 1.00 54.56 70 PHE A CA 1
ATOM 539 C C . PHE A 1 70 ? 22.274 -7.243 -19.212 1.00 54.56 70 PHE A C 1
ATOM 541 O O . PHE A 1 70 ? 23.402 -7.716 -19.047 1.00 54.56 70 PHE A O 1
ATOM 548 N N . SER A 1 71 ? 21.338 -7.837 -19.964 1.00 47.38 71 SER A N 1
ATOM 549 C CA . SER A 1 71 ? 21.509 -9.072 -20.752 1.00 47.38 71 SER A CA 1
ATOM 550 C C . SER A 1 71 ? 21.521 -8.776 -22.252 1.00 47.38 71 SER A C 1
ATOM 552 O O . SER A 1 71 ? 22.242 -9.493 -22.979 1.00 47.38 71 SER A O 1
#

Secondary structure (DSSP, 8-state):
-PPP--------HHHHHHHHHHHHHHHHHHHHHTTT-HHHHHHHHHHHHHHHHHHHHHHHHHHHHHHHHT-

Radius of gyration: 17.9 Å; chains: 1; bounding box: 38×20×62 Å

Foldseek 3Di:
DDDPDPPPPDPPLVVLVVVLVVVLVVLVVQCVVCPPPVVSVVVSVVVVVVSVVSVVVSVVVVVVVVVVVVD